Protein AF-A0A952SHN2-F1 (afd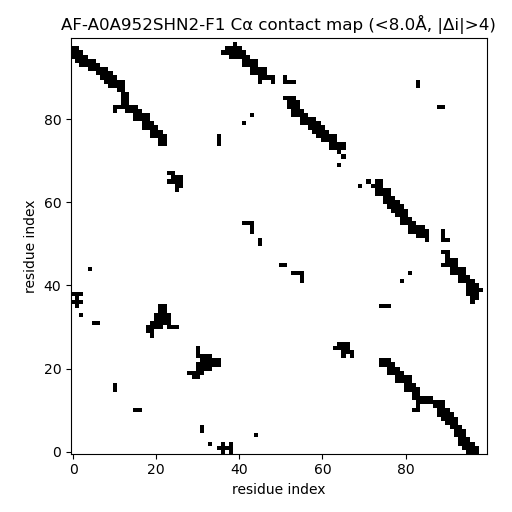b_monomer)

pLDDT: mean 81.98, std 11.98, range [55.75, 97.19]

Radius of gyration: 13.98 Å; Cα contacts (8 Å, |Δi|>4): 248; chains: 1; bounding box: 34×25×33 Å

Sequence (100 aa):
MAFNQVGEFWLAPGQSTRVHIALGGLVNEAEWGGQDFGAQWIMADGIGISPVRLMVSEHTKEKKPIRLHPGSPSPIVYSVTVTNIGNELAHFSIQGGGNV

Structure (mmCIF, N/CA/C/O backbone):
data_AF-A0A952SHN2-F1
#
_entry.id   AF-A0A952SHN2-F1
#
loop_
_atom_site.group_PDB
_atom_site.id
_atom_site.type_symbol
_atom_site.label_atom_id
_atom_site.label_alt_id
_atom_site.label_comp_id
_atom_site.label_asym_id
_atom_site.label_entity_id
_atom_site.label_seq_id
_atom_site.pdbx_PDB_ins_code
_atom_site.Cartn_x
_atom_site.Cartn_y
_atom_site.Cartn_z
_atom_site.occupancy
_atom_site.B_iso_or_equiv
_atom_site.auth_seq_id
_atom_site.auth_comp_id
_atom_site.auth_asym_id
_atom_site.auth_atom_id
_atom_site.pdbx_PDB_model_num
ATOM 1 N N . MET A 1 1 ? 0.763 -14.702 -8.483 1.00 70.88 1 MET A N 1
ATOM 2 C CA . MET A 1 1 ? 0.862 -13.738 -7.362 1.00 70.88 1 MET A CA 1
ATOM 3 C C . MET A 1 1 ? 2.095 -12.888 -7.608 1.00 70.88 1 MET A C 1
ATOM 5 O O . MET A 1 1 ? 3.111 -13.466 -7.967 1.00 70.88 1 MET A O 1
ATOM 9 N N . ALA A 1 2 ? 1.982 -11.560 -7.523 1.00 79.69 2 ALA A N 1
ATOM 10 C CA . ALA A 1 2 ? 3.053 -10.633 -7.897 1.00 79.69 2 ALA A CA 1
ATOM 11 C C . ALA A 1 2 ? 3.946 -10.290 -6.698 1.00 79.69 2 ALA A C 1
ATOM 13 O O . ALA A 1 2 ? 5.162 -10.286 -6.813 1.00 79.69 2 ALA A O 1
ATOM 14 N N . PHE A 1 3 ? 3.353 -10.064 -5.530 1.00 81.06 3 PHE A N 1
ATOM 15 C CA . PHE A 1 3 ? 4.080 -9.929 -4.272 1.00 81.06 3 PHE A CA 1
ATOM 16 C C . PHE A 1 3 ? 3.186 -10.347 -3.104 1.00 81.06 3 PHE A C 1
ATOM 18 O O . PHE A 1 3 ? 1.961 -10.251 -3.186 1.00 81.06 3 PHE A O 1
ATOM 25 N N . ASN A 1 4 ? 3.799 -10.844 -2.032 1.00 84.88 4 ASN A N 1
ATOM 26 C CA . ASN A 1 4 ? 3.098 -11.395 -0.879 1.00 84.88 4 ASN A CA 1
ATOM 27 C C . ASN A 1 4 ? 3.776 -10.970 0.420 1.00 84.88 4 ASN A C 1
ATOM 29 O O . ASN A 1 4 ? 5.003 -10.924 0.461 1.00 84.88 4 ASN A O 1
ATOM 33 N N . GLN A 1 5 ? 2.975 -10.713 1.457 1.00 85.31 5 GLN A N 1
ATOM 34 C CA . GLN A 1 5 ? 3.433 -10.357 2.805 1.00 85.31 5 GLN A CA 1
ATOM 35 C C . GLN A 1 5 ? 4.514 -9.268 2.804 1.00 85.31 5 GLN A C 1
ATOM 37 O O . GLN A 1 5 ? 5.542 -9.361 3.472 1.00 85.31 5 GLN A O 1
ATOM 42 N N . VAL A 1 6 ? 4.288 -8.233 1.997 1.00 84.62 6 VAL A N 1
ATOM 43 C CA . VAL A 1 6 ? 5.217 -7.123 1.858 1.00 84.62 6 VAL A CA 1
ATOM 44 C C . VAL A 1 6 ? 4.998 -6.141 2.995 1.00 84.62 6 VAL A C 1
ATOM 46 O O . VAL A 1 6 ? 3.966 -5.473 3.059 1.00 84.62 6 VAL A O 1
ATOM 49 N N . GLY A 1 7 ? 6.005 -6.031 3.851 1.00 83.62 7 GLY A N 1
ATOM 50 C CA . GLY A 1 7 ? 6.030 -5.088 4.954 1.00 83.62 7 GLY A CA 1
ATOM 51 C C . GLY A 1 7 ? 5.210 -5.470 6.170 1.00 83.62 7 GLY A C 1
ATOM 52 O O . GLY A 1 7 ? 4.358 -6.353 6.130 1.00 83.62 7 GLY A O 1
ATOM 53 N N . GLU A 1 8 ? 5.512 -4.771 7.259 1.00 89.38 8 GLU A N 1
ATOM 54 C CA . GLU A 1 8 ? 4.830 -4.883 8.540 1.00 89.38 8 GLU A CA 1
ATOM 55 C C . GLU A 1 8 ? 4.421 -3.469 8.958 1.00 89.38 8 GLU A C 1
ATOM 57 O O . GLU A 1 8 ? 5.268 -2.596 9.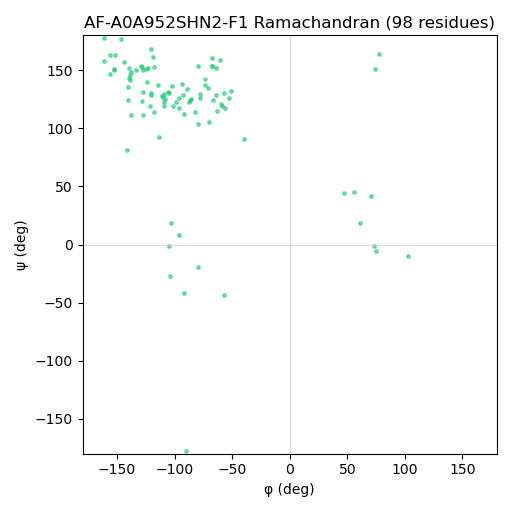172 1.00 89.38 8 GLU A O 1
ATOM 62 N N . PHE A 1 9 ? 3.114 -3.209 8.952 1.00 90.88 9 PHE A N 1
ATOM 63 C CA . PHE A 1 9 ? 2.567 -1.872 9.146 1.00 90.88 9 PHE A CA 1
ATOM 64 C C . PHE A 1 9 ? 1.583 -1.847 10.301 1.00 90.88 9 PHE A C 1
ATOM 66 O O . PHE A 1 9 ? 0.724 -2.721 10.427 1.00 90.88 9 PHE A O 1
ATOM 73 N N . TRP A 1 10 ? 1.658 -0.770 11.078 1.00 93.88 10 TRP A N 1
ATOM 74 C CA . TRP A 1 10 ? 0.709 -0.460 12.134 1.00 93.88 10 TRP A CA 1
ATOM 75 C C . TRP A 1 10 ? 0.053 0.883 11.849 1.00 93.88 10 TRP A C 1
ATOM 77 O O . TRP A 1 10 ? 0.738 1.876 11.607 1.00 93.88 10 TRP A O 1
ATOM 87 N N . LEU A 1 11 ? -1.276 0.915 11.884 1.00 95.25 11 LEU A N 1
ATOM 88 C CA . LEU A 1 11 ? -2.059 2.139 11.727 1.00 95.25 11 LEU A CA 1
ATOM 89 C C . LEU A 1 11 ? -3.043 2.271 12.878 1.00 95.25 11 LEU A C 1
ATOM 91 O O . LEU A 1 11 ? -3.886 1.393 13.080 1.00 95.25 11 LEU A O 1
ATOM 95 N N . ALA A 1 12 ? -2.981 3.384 13.607 1.00 95.56 12 ALA A N 1
ATOM 96 C CA . ALA A 1 12 ? -4.022 3.714 14.573 1.00 95.56 12 ALA A CA 1
ATOM 97 C C . ALA A 1 12 ? -5.351 4.031 13.848 1.00 95.56 12 ALA A C 1
ATOM 99 O O . ALA A 1 12 ? -5.340 4.333 12.649 1.00 95.56 12 ALA A O 1
ATOM 100 N N . PRO A 1 13 ? -6.501 3.973 14.542 1.00 95.56 13 PRO A N 1
ATOM 101 C CA . PRO A 1 13 ? -7.798 4.322 13.962 1.00 95.56 13 PRO A CA 1
ATOM 102 C C . PRO A 1 13 ? -7.783 5.687 13.262 1.00 95.56 13 PRO A C 1
ATOM 104 O O . PRO A 1 13 ? -7.283 6.669 13.812 1.00 95.56 13 PRO A O 1
ATOM 107 N N . GLY A 1 14 ? -8.313 5.749 12.040 1.00 95.62 14 GLY A N 1
ATOM 108 C CA . GLY A 1 14 ? -8.374 6.967 11.226 1.00 95.62 14 GLY A CA 1
ATOM 109 C C . GLY A 1 14 ? -7.049 7.397 10.586 1.00 95.62 14 GLY A C 1
ATOM 110 O O . GLY A 1 14 ? -7.045 8.343 9.798 1.00 95.62 14 GLY A O 1
ATOM 111 N N . GLN A 1 15 ? -5.928 6.729 10.879 1.00 97.19 15 GLN A N 1
ATOM 112 C CA . GLN A 1 15 ? -4.654 7.027 10.229 1.00 97.19 15 GLN A CA 1
ATOM 113 C C . GLN A 1 15 ? -4.564 6.400 8.839 1.00 97.19 15 GLN A C 1
ATOM 115 O O . GLN A 1 15 ? -5.165 5.361 8.552 1.00 97.19 15 GLN A O 1
ATOM 120 N N . SER A 1 16 ? -3.755 7.032 7.991 1.00 95.44 16 SER A N 1
ATOM 121 C CA . SER A 1 16 ? -3.393 6.521 6.677 1.00 95.44 16 SER A CA 1
ATOM 122 C C . SER A 1 16 ? -1.883 6.532 6.475 1.00 95.44 16 SER A C 1
ATOM 124 O O . SER A 1 16 ? -1.163 7.321 7.088 1.00 95.44 16 SER A O 1
ATOM 126 N N . THR A 1 17 ? -1.406 5.639 5.615 1.00 93.12 17 THR A N 1
ATOM 127 C CA . THR A 1 17 ? -0.019 5.608 5.154 1.00 93.12 17 THR A CA 1
ATOM 128 C C . THR A 1 17 ? 0.024 5.318 3.663 1.00 93.12 17 THR A C 1
ATOM 130 O O . THR A 1 17 ? -0.807 4.568 3.144 1.00 93.12 17 THR A O 1
ATOM 133 N N . ARG A 1 18 ? 1.000 5.905 2.968 1.00 91.25 18 ARG A N 1
ATOM 134 C CA . ARG A 1 18 ? 1.271 5.593 1.567 1.00 91.25 18 ARG A CA 1
ATOM 135 C C . ARG A 1 18 ? 2.427 4.610 1.493 1.00 91.25 18 ARG A C 1
ATOM 137 O O . ARG A 1 18 ? 3.512 4.878 2.000 1.00 91.25 18 ARG A O 1
ATOM 144 N N . VAL A 1 19 ? 2.176 3.466 0.870 1.00 87.50 19 VAL A N 1
ATOM 145 C CA . VAL A 1 19 ? 3.153 2.387 0.720 1.00 87.50 19 VAL A CA 1
ATOM 146 C C . VAL A 1 19 ? 3.668 2.372 -0.710 1.00 87.50 19 VAL A C 1
ATOM 148 O O . VAL A 1 19 ? 2.870 2.362 -1.648 1.00 87.50 19 VAL A O 1
ATOM 151 N N . HIS A 1 20 ? 4.992 2.339 -0.866 1.00 86.06 20 HIS A N 1
ATOM 152 C CA . HIS A 1 20 ? 5.677 2.216 -2.151 1.00 86.06 20 HIS A CA 1
ATOM 153 C C . HIS A 1 20 ? 6.340 0.835 -2.266 1.00 86.06 20 HIS A C 1
ATOM 155 O O . HIS A 1 20 ? 7.098 0.412 -1.391 1.00 86.06 20 HIS A O 1
ATOM 161 N N . ILE A 1 21 ? 6.042 0.123 -3.352 1.00 83.19 21 ILE A N 1
ATOM 162 C CA . ILE A 1 21 ? 6.497 -1.246 -3.623 1.00 83.19 21 ILE A CA 1
ATOM 163 C C . ILE A 1 21 ? 7.344 -1.192 -4.893 1.00 83.19 21 ILE A C 1
ATOM 165 O O . ILE A 1 21 ? 6.827 -0.853 -5.961 1.00 83.19 21 ILE A O 1
ATOM 169 N N . ALA A 1 22 ? 8.641 -1.471 -4.774 1.00 75.25 22 ALA A N 1
ATOM 170 C CA . ALA A 1 22 ? 9.617 -1.255 -5.840 1.00 75.25 22 ALA A CA 1
ATOM 171 C C . ALA A 1 22 ? 10.851 -2.152 -5.698 1.00 75.25 22 ALA A C 1
ATOM 173 O O . ALA A 1 22 ? 11.140 -2.672 -4.625 1.00 75.25 22 ALA A O 1
ATOM 174 N N . LEU A 1 23 ? 11.630 -2.291 -6.774 1.00 69.44 23 LEU A N 1
ATOM 175 C CA . LEU A 1 23 ? 12.933 -2.955 -6.726 1.00 69.44 23 LEU A CA 1
ATOM 176 C C . LEU A 1 23 ? 14.059 -1.947 -6.456 1.00 69.44 23 LEU A C 1
ATOM 178 O O . LEU A 1 23 ? 14.428 -1.192 -7.354 1.00 69.44 23 LEU A O 1
ATOM 182 N N . GLY A 1 24 ? 14.677 -2.051 -5.277 1.00 58.06 24 GLY A N 1
ATOM 183 C CA . GLY A 1 24 ? 15.918 -1.356 -4.924 1.00 58.06 24 GLY A CA 1
ATOM 184 C C . GLY A 1 24 ? 15.755 0.142 -4.654 1.00 58.06 24 GLY A C 1
ATOM 185 O O . GLY A 1 24 ? 14.923 0.786 -5.275 1.00 58.06 24 GLY A O 1
ATOM 186 N N . GLY A 1 25 ? 16.628 0.675 -3.786 1.00 65.25 25 GLY A N 1
ATOM 187 C CA . GLY A 1 25 ? 16.603 2.048 -3.256 1.00 65.25 25 GLY A CA 1
ATOM 188 C C . GLY A 1 25 ? 16.233 3.148 -4.261 1.00 65.25 25 GLY A C 1
ATOM 189 O O . GLY A 1 25 ? 17.128 3.713 -4.882 1.00 65.25 25 GLY A O 1
ATOM 190 N N . LEU A 1 26 ? 14.958 3.488 -4.401 1.00 71.38 26 LEU A N 1
ATOM 191 C CA . LEU A 1 26 ? 14.383 4.709 -4.967 1.00 71.38 26 LEU A CA 1
ATOM 192 C C . LEU A 1 26 ? 14.824 5.950 -4.195 1.00 71.38 26 LEU A C 1
ATOM 194 O O . LEU A 1 26 ? 15.242 5.886 -3.046 1.00 71.38 26 LEU A O 1
ATOM 198 N N . VAL A 1 27 ? 14.739 7.118 -4.824 1.00 67.25 27 VAL A N 1
ATOM 199 C CA . VAL A 1 27 ? 15.080 8.415 -4.217 1.00 67.25 27 VAL A CA 1
ATOM 200 C C . VAL A 1 27 ? 13.947 8.893 -3.292 1.00 67.25 27 VAL A C 1
ATOM 202 O O . VAL A 1 27 ? 12.810 8.972 -3.729 1.00 67.25 27 VAL A O 1
ATOM 205 N N . ASN A 1 28 ? 14.270 9.278 -2.048 1.00 69.50 28 ASN A N 1
ATOM 206 C CA . ASN A 1 28 ? 13.367 9.916 -1.065 1.00 69.50 28 ASN A CA 1
ATOM 207 C C . ASN A 1 28 ? 12.119 9.126 -0.617 1.00 69.50 28 ASN A C 1
ATOM 209 O O . ASN A 1 28 ? 11.214 9.720 -0.037 1.00 69.50 28 ASN A O 1
ATOM 213 N N . GLU A 1 29 ? 12.074 7.808 -0.816 1.00 66.44 29 GLU A N 1
ATOM 214 C CA . GLU A 1 29 ? 10.910 6.983 -0.461 1.00 66.44 29 GLU A CA 1
ATOM 215 C C . GLU A 1 29 ? 11.297 5.818 0.460 1.00 66.44 29 GLU A C 1
ATOM 217 O O . GLU A 1 29 ? 12.441 5.359 0.458 1.00 66.44 29 GLU A O 1
ATOM 222 N N . ALA A 1 30 ? 10.347 5.384 1.296 1.00 62.19 30 ALA A N 1
ATOM 223 C CA . ALA A 1 30 ? 10.446 4.137 2.048 1.00 62.19 30 ALA A CA 1
ATOM 224 C C . ALA A 1 30 ? 9.924 3.005 1.157 1.00 62.19 30 ALA A C 1
ATOM 226 O O . ALA A 1 30 ? 8.806 3.087 0.647 1.00 62.19 30 ALA A O 1
ATOM 227 N N . GLU A 1 31 ? 10.737 1.975 0.947 1.00 63.75 31 GLU A N 1
ATOM 228 C CA . GLU A 1 31 ? 10.510 0.979 -0.098 1.00 63.75 31 GLU A CA 1
ATOM 229 C C . GLU A 1 31 ? 10.429 -0.427 0.443 1.00 63.75 31 GLU A C 1
ATOM 231 O O . GLU A 1 31 ? 11.110 -0.792 1.402 1.00 63.75 31 GLU A O 1
ATOM 236 N N . TRP A 1 32 ? 9.682 -1.243 -0.288 1.00 63.81 32 TRP A N 1
ATOM 237 C CA . TRP A 1 32 ? 9.709 -2.677 -0.119 1.00 63.81 32 TRP A CA 1
ATOM 238 C C . TRP A 1 32 ? 10.110 -3.377 -1.414 1.00 63.81 32 TRP A C 1
ATOM 240 O O . TRP A 1 32 ? 9.431 -3.251 -2.434 1.00 63.81 32 TRP A O 1
ATOM 250 N N . GLY A 1 33 ? 11.232 -4.101 -1.324 1.00 58.72 33 GLY A N 1
ATOM 251 C CA . GLY A 1 33 ? 11.931 -4.782 -2.411 1.00 58.72 33 GLY A CA 1
ATOM 252 C C . GLY A 1 33 ? 11.114 -5.887 -3.076 1.00 58.72 33 GLY A C 1
ATOM 253 O O . GLY A 1 33 ? 10.871 -6.925 -2.468 1.00 58.72 33 GLY A O 1
ATOM 254 N N . GLY A 1 34 ? 10.767 -5.709 -4.349 1.00 61.94 34 GLY A N 1
ATOM 255 C CA . GLY A 1 34 ? 10.203 -6.764 -5.196 1.00 61.94 34 GLY A CA 1
ATOM 256 C C . GLY A 1 34 ? 10.447 -6.488 -6.677 1.00 61.94 34 GLY A C 1
ATOM 257 O O . GLY A 1 34 ? 10.495 -5.331 -7.086 1.00 61.94 34 GLY A O 1
ATOM 258 N N . GLN A 1 35 ? 10.630 -7.534 -7.491 1.00 62.81 35 GLN A N 1
ATOM 259 C CA . GLN A 1 35 ? 10.647 -7.379 -8.952 1.00 62.81 35 GLN A CA 1
ATOM 260 C C . GLN A 1 35 ? 9.246 -6.991 -9.455 1.00 62.81 35 GLN A C 1
ATOM 262 O O . GLN A 1 35 ? 8.238 -7.318 -8.827 1.00 62.81 35 GLN A O 1
ATOM 267 N N . ASP A 1 36 ? 9.168 -6.299 -10.596 1.00 67.31 36 ASP A N 1
ATOM 268 C CA . ASP A 1 36 ? 7.877 -6.056 -11.241 1.00 67.31 36 ASP A CA 1
ATOM 269 C C . ASP A 1 36 ? 7.325 -7.362 -11.818 1.00 67.31 36 ASP A C 1
ATOM 271 O O . ASP A 1 36 ? 7.777 -7.839 -12.856 1.00 67.31 36 ASP A O 1
ATOM 275 N N . PHE A 1 37 ? 6.325 -7.920 -11.144 1.00 70.00 37 PHE A N 1
ATOM 276 C CA . PHE A 1 37 ? 5.594 -9.103 -11.595 1.00 70.00 37 PHE A CA 1
ATOM 277 C C . PHE A 1 37 ? 4.210 -8.763 -12.172 1.00 70.00 37 PHE A C 1
ATOM 279 O O . PHE A 1 37 ? 3.344 -9.631 -12.254 1.00 70.00 37 PHE A O 1
ATOM 286 N N . GLY A 1 38 ? 3.967 -7.503 -12.555 1.00 77.69 38 GLY A N 1
ATOM 287 C CA . GLY A 1 38 ? 2.739 -7.115 -13.251 1.00 77.69 38 GLY A CA 1
ATOM 288 C C . GLY A 1 38 ? 1.478 -7.150 -12.382 1.00 77.69 38 GLY A C 1
ATOM 289 O O . GLY A 1 38 ? 0.431 -7.594 -12.849 1.00 77.69 38 GLY A O 1
ATOM 290 N N . ALA A 1 39 ? 1.554 -6.681 -11.131 1.00 83.44 39 ALA A N 1
ATOM 291 C CA . ALA A 1 39 ? 0.385 -6.604 -10.255 1.00 83.44 39 ALA A CA 1
ATOM 292 C C . ALA A 1 39 ? -0.739 -5.756 -10.890 1.00 83.44 39 ALA A C 1
ATOM 294 O O . ALA A 1 39 ? -0.511 -4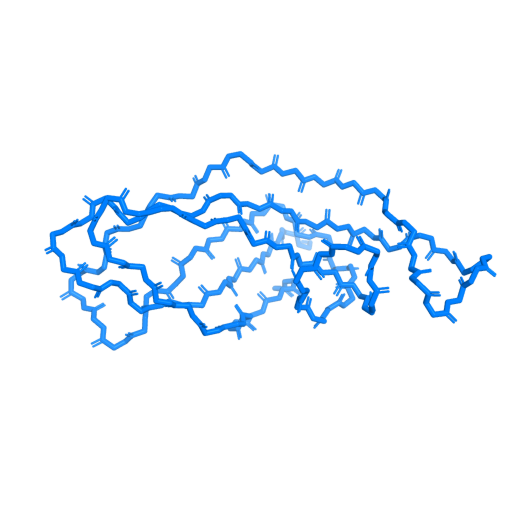.639 -11.357 1.00 83.44 39 ALA A O 1
ATOM 295 N N . GLN A 1 40 ? -1.954 -6.304 -10.899 1.00 83.94 40 GLN A N 1
ATOM 296 C CA . GLN A 1 40 ? -3.195 -5.661 -11.346 1.00 83.94 40 GLN A CA 1
ATOM 297 C C . GLN A 1 40 ? -4.067 -5.237 -10.159 1.00 83.94 40 GLN A C 1
ATOM 299 O O . GLN A 1 40 ? -4.823 -4.276 -10.261 1.00 83.94 40 GLN A O 1
ATOM 304 N N . TRP A 1 41 ? -3.947 -5.933 -9.028 1.00 86.56 41 TRP A N 1
ATOM 305 C CA . TRP A 1 41 ? -4.600 -5.601 -7.769 1.00 86.56 41 TRP A CA 1
ATOM 306 C C . TRP A 1 41 ? -3.584 -5.558 -6.631 1.00 86.56 41 TRP A C 1
ATOM 308 O O . TRP A 1 41 ? -2.542 -6.219 -6.675 1.00 86.56 41 TRP A O 1
ATOM 318 N N . ILE A 1 42 ? -3.906 -4.763 -5.612 1.00 89.50 42 ILE A N 1
ATOM 319 C CA . ILE A 1 42 ? -3.121 -4.589 -4.390 1.00 89.50 42 ILE A CA 1
ATOM 320 C C . ILE A 1 42 ? -4.104 -4.514 -3.228 1.00 89.50 42 ILE A C 1
ATOM 322 O O . ILE A 1 42 ? -5.115 -3.821 -3.323 1.00 89.50 42 ILE A O 1
ATOM 326 N N . MET A 1 43 ? -3.805 -5.214 -2.145 1.00 91.62 43 MET A N 1
ATOM 327 C CA . MET A 1 43 ? -4.644 -5.302 -0.957 1.00 91.62 43 MET A CA 1
ATOM 328 C C . MET A 1 43 ? -3.786 -5.248 0.304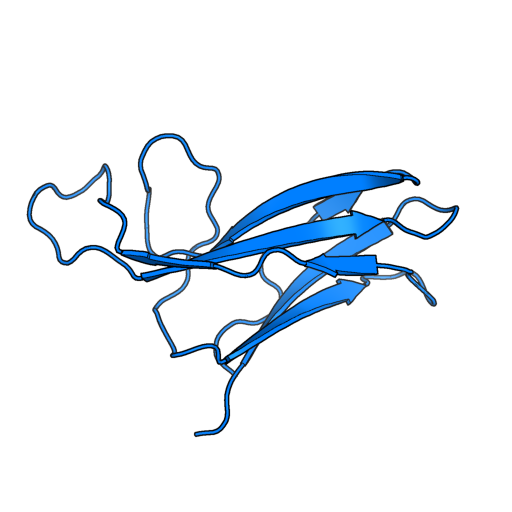 1.00 91.62 43 MET A C 1
ATOM 330 O O . MET A 1 43 ? -2.617 -5.639 0.296 1.00 91.62 43 MET A O 1
ATOM 334 N N . ALA A 1 44 ? -4.384 -4.738 1.376 1.00 91.81 44 ALA A N 1
ATOM 335 C CA . ALA A 1 44 ? -3.820 -4.772 2.713 1.00 91.81 44 ALA A CA 1
ATOM 336 C C . ALA A 1 44 ? -4.412 -5.976 3.454 1.00 91.81 44 ALA A C 1
ATOM 338 O O . ALA A 1 44 ? -5.626 -6.048 3.640 1.00 91.81 44 ALA A O 1
ATOM 339 N N . ASP A 1 45 ? -3.557 -6.922 3.831 1.00 91.00 45 ASP A N 1
ATOM 340 C CA . ASP A 1 45 ? -3.928 -8.161 4.507 1.00 91.00 45 ASP A CA 1
ATOM 341 C C . ASP A 1 45 ? -3.640 -8.056 6.007 1.00 91.00 45 ASP A C 1
ATOM 343 O O . ASP A 1 45 ? -2.501 -7.817 6.416 1.00 91.00 45 ASP A O 1
ATOM 347 N N . GLY A 1 46 ? -4.684 -8.191 6.826 1.00 89.75 46 GLY A N 1
ATOM 348 C CA . GLY A 1 46 ? -4.600 -8.048 8.278 1.00 89.75 46 GLY A CA 1
ATOM 349 C C . GLY A 1 46 ? -3.854 -9.206 8.938 1.00 89.75 46 GLY A C 1
ATOM 350 O O . GLY A 1 46 ? -4.127 -10.369 8.660 1.00 89.75 46 GLY A O 1
ATOM 351 N N . ILE A 1 47 ? -2.950 -8.896 9.867 1.00 89.88 47 ILE A N 1
ATOM 352 C CA . ILE A 1 47 ? -2.150 -9.880 10.601 1.00 89.88 47 ILE A CA 1
ATOM 353 C C . ILE A 1 47 ? -2.624 -9.936 12.054 1.00 89.88 47 ILE A C 1
ATOM 355 O O . ILE A 1 47 ? -2.547 -8.956 12.791 1.00 89.88 47 ILE A O 1
ATOM 359 N N . GLY A 1 48 ? -3.086 -11.110 12.490 1.00 80.56 48 GLY A N 1
ATOM 360 C CA . GLY A 1 48 ? -3.378 -11.394 13.901 1.00 80.56 48 GLY A CA 1
ATOM 361 C C . GLY A 1 48 ? -4.632 -10.727 14.487 1.00 80.56 48 GLY A C 1
ATOM 362 O O . GLY A 1 48 ? -4.949 -10.993 15.643 1.00 80.56 48 GLY A O 1
ATOM 363 N N . ILE A 1 49 ? -5.367 -9.910 13.720 1.00 68.81 49 ILE A N 1
ATOM 364 C CA . ILE A 1 49 ? -6.617 -9.252 14.142 1.00 68.81 49 ILE A CA 1
ATOM 365 C C . ILE A 1 49 ? -7.716 -9.546 13.114 1.00 68.81 49 ILE A C 1
ATOM 367 O O . ILE A 1 49 ? -7.508 -9.370 11.913 1.00 68.81 49 ILE A O 1
ATOM 371 N N . SER A 1 50 ? -8.896 -9.977 13.575 1.00 68.88 50 SER A N 1
ATOM 372 C CA . SER A 1 50 ? -10.052 -10.257 12.714 1.00 68.88 50 SER A CA 1
ATOM 373 C C . SER A 1 50 ? -11.371 -9.784 13.354 1.00 68.88 50 SER A C 1
ATOM 375 O O . SER A 1 50 ? -11.681 -10.237 14.457 1.00 68.88 50 SER A O 1
ATOM 377 N N . PRO A 1 51 ? -12.175 -8.928 12.682 1.00 74.25 51 PRO A N 1
ATOM 378 C CA . PRO A 1 51 ? -11.924 -8.334 11.367 1.00 74.25 51 PRO A CA 1
ATOM 379 C C . PRO A 1 51 ? -11.087 -7.047 11.456 1.00 74.25 51 PRO A C 1
ATOM 381 O O . PRO A 1 51 ? -11.495 -6.076 12.094 1.00 74.25 51 PRO A O 1
ATOM 384 N N . VAL A 1 52 ? -9.964 -6.987 10.734 1.00 85.31 52 VAL A N 1
ATOM 385 C CA . VAL A 1 52 ? -9.290 -5.709 10.458 1.00 85.31 52 VAL A CA 1
ATOM 386 C C . VAL A 1 52 ? -10.102 -4.938 9.408 1.00 85.31 52 VAL A C 1
ATOM 388 O O . VAL A 1 52 ? -10.584 -5.521 8.436 1.00 85.31 52 VAL A O 1
ATOM 391 N N . ARG A 1 53 ? -10.281 -3.625 9.589 1.00 92.62 53 ARG A N 1
ATOM 392 C CA . ARG A 1 53 ? -11.029 -2.777 8.645 1.00 92.62 53 ARG A CA 1
ATOM 393 C C . ARG A 1 53 ? -10.091 -1.782 7.974 1.00 92.62 53 ARG A C 1
ATOM 395 O O . ARG A 1 53 ? -9.848 -0.693 8.490 1.00 92.62 53 ARG A O 1
ATOM 402 N N . LEU A 1 54 ? -9.571 -2.172 6.815 1.00 94.19 54 LEU A N 1
ATOM 403 C CA . LEU A 1 54 ? -8.642 -1.371 6.023 1.00 94.19 54 LEU A CA 1
ATOM 404 C C . LEU A 1 54 ? -9.285 -0.982 4.694 1.00 94.19 54 LEU A C 1
ATOM 406 O O . LEU A 1 54 ? -9.922 -1.800 4.035 1.00 94.19 54 LEU A O 1
ATOM 410 N N . MET A 1 55 ? -9.095 0.273 4.302 1.00 95.25 55 MET A N 1
ATOM 411 C CA . MET A 1 55 ? -9.421 0.771 2.971 1.00 95.25 55 MET A CA 1
ATOM 412 C C . MET A 1 55 ? -8.124 0.960 2.193 1.00 95.25 55 MET A C 1
ATOM 414 O O . MET A 1 55 ? -7.193 1.586 2.696 1.00 95.25 55 MET A O 1
ATOM 418 N N . VAL A 1 56 ? -8.078 0.441 0.970 1.00 94.62 56 VAL A N 1
ATOM 419 C CA . VAL 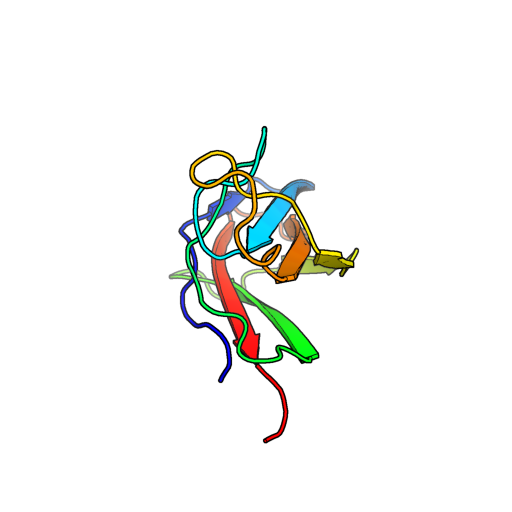A 1 56 ? -6.968 0.657 0.037 1.00 94.62 56 VAL A CA 1
ATOM 420 C C . VAL A 1 56 ? -7.457 1.568 -1.084 1.00 94.62 56 VAL A C 1
ATOM 422 O O . VAL A 1 56 ? -8.520 1.330 -1.657 1.00 94.62 56 VAL A O 1
ATOM 425 N N . SER A 1 57 ? -6.712 2.633 -1.366 1.00 95.31 57 SER A N 1
ATOM 426 C CA . SER A 1 57 ? -7.067 3.645 -2.362 1.00 95.31 57 SER A CA 1
ATOM 427 C C . SER A 1 57 ? -5.832 4.222 -3.061 1.00 95.31 57 SER A C 1
ATOM 429 O O . SER A 1 57 ? -4.693 3.897 -2.730 1.00 95.31 57 SER A O 1
ATOM 431 N N . GLU A 1 58 ? -6.059 5.105 -4.040 1.00 93.44 58 GLU A N 1
ATOM 432 C CA . GLU A 1 58 ? -5.007 5.901 -4.702 1.00 93.44 58 GLU A CA 1
ATOM 433 C C . GLU A 1 58 ? -3.877 5.061 -5.319 1.00 93.44 58 GLU A C 1
ATOM 435 O O . GLU A 1 58 ? -2.685 5.361 -5.168 1.00 93.44 58 GLU A O 1
ATOM 440 N N . HIS A 1 59 ? -4.277 4.000 -6.020 1.00 91.25 59 HIS A N 1
ATOM 441 C CA . HIS A 1 59 ? -3.375 3.104 -6.728 1.00 91.25 59 HIS A CA 1
ATOM 442 C C . HIS A 1 59 ? -2.643 3.847 -7.846 1.00 91.25 59 HIS A C 1
ATOM 444 O O . HIS A 1 59 ? -3.258 4.482 -8.702 1.00 91.25 59 HIS A O 1
ATOM 450 N N . THR A 1 60 ? -1.322 3.723 -7.864 1.00 89.44 60 THR A N 1
ATOM 451 C CA . THR A 1 60 ? -0.462 4.264 -8.922 1.00 89.44 60 THR A CA 1
ATOM 452 C C . THR A 1 60 ? 0.547 3.216 -9.360 1.00 89.44 60 THR A C 1
ATOM 454 O O . THR A 1 60 ? 0.940 2.353 -8.571 1.00 89.44 60 THR A O 1
ATOM 457 N N . LYS A 1 61 ? 0.940 3.292 -10.633 1.00 87.19 61 LYS A N 1
ATOM 458 C CA . LYS A 1 61 ? 1.963 2.458 -11.257 1.00 87.19 61 LYS A CA 1
ATOM 459 C C . LYS A 1 61 ? 2.821 3.355 -12.136 1.00 87.19 61 LYS A C 1
ATOM 461 O O . LYS A 1 61 ? 2.338 3.861 -13.147 1.00 87.19 61 LYS A O 1
ATOM 466 N N . GLU A 1 62 ? 4.073 3.560 -11.760 1.00 85.81 62 GLU A N 1
ATOM 467 C CA . GLU A 1 62 ? 4.954 4.510 -12.442 1.00 85.81 62 GLU A CA 1
ATOM 468 C C . GLU A 1 62 ? 6.400 4.020 -12.504 1.00 85.81 62 GLU A C 1
ATOM 470 O O . GLU A 1 62 ? 6.816 3.176 -11.719 1.00 85.81 62 GLU A O 1
ATOM 475 N N . LYS A 1 63 ? 7.180 4.533 -13.460 1.00 84.00 63 LYS A N 1
ATOM 476 C CA . LYS A 1 63 ? 8.624 4.278 -13.530 1.00 84.00 63 LYS A CA 1
ATOM 477 C C . LYS A 1 63 ? 9.352 5.319 -12.688 1.00 84.00 63 LYS A C 1
ATOM 479 O O . LYS A 1 63 ? 9.224 6.505 -12.982 1.00 84.00 63 LYS A O 1
ATOM 484 N N . LYS A 1 64 ? 10.149 4.895 -11.703 1.00 80.12 64 LYS A N 1
ATOM 485 C CA . LYS A 1 64 ? 10.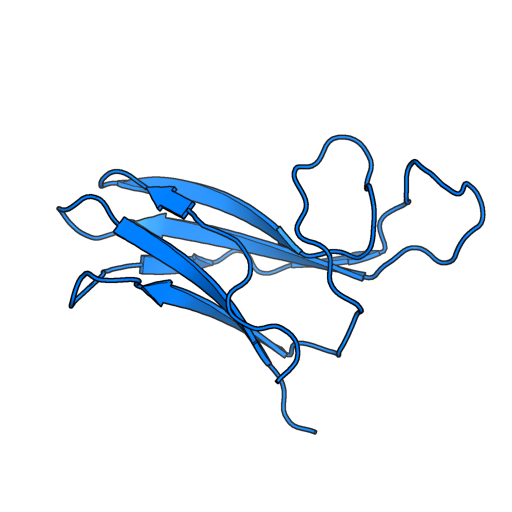970 5.811 -10.883 1.00 80.12 64 LYS A CA 1
ATOM 486 C C . LYS A 1 64 ? 12.466 5.545 -11.035 1.00 80.12 64 LYS A C 1
ATOM 488 O O . LYS A 1 64 ? 12.851 4.425 -11.351 1.00 80.12 64 LYS A O 1
ATOM 493 N N . PRO A 1 65 ? 13.335 6.548 -10.837 1.00 75.44 65 PRO A N 1
ATOM 494 C CA . PRO A 1 65 ? 14.782 6.344 -10.830 1.00 75.44 65 PRO A CA 1
ATOM 495 C C . PRO A 1 65 ? 15.262 5.641 -9.544 1.00 75.44 65 PRO A C 1
ATOM 497 O O . PRO A 1 65 ? 14.784 5.943 -8.451 1.00 75.44 65 PRO A O 1
ATOM 500 N N . ILE A 1 66 ? 16.256 4.750 -9.664 1.00 73.19 66 ILE A N 1
ATOM 501 C CA . ILE A 1 66 ? 16.951 4.113 -8.525 1.00 73.19 66 ILE A CA 1
ATOM 502 C C . ILE A 1 66 ? 18.144 4.990 -8.104 1.00 73.19 66 ILE A C 1
ATOM 504 O O . ILE A 1 66 ? 18.940 5.378 -8.959 1.00 73.19 66 ILE A O 1
ATOM 508 N N . ARG A 1 67 ? 18.330 5.246 -6.797 1.00 67.44 67 ARG A N 1
ATOM 509 C CA . ARG A 1 67 ? 19.504 5.952 -6.228 1.00 67.44 67 ARG A CA 1
ATOM 510 C C . ARG A 1 67 ? 20.829 5.278 -6.576 1.00 67.44 67 ARG A C 1
ATOM 512 O O . ARG A 1 67 ? 21.802 5.959 -6.871 1.00 67.44 67 ARG A O 1
ATOM 519 N N . LEU A 1 68 ? 20.879 3.950 -6.480 1.00 60.28 68 LEU A N 1
ATOM 520 C CA . LEU A 1 68 ? 22.130 3.186 -6.467 1.00 60.28 68 LEU A CA 1
ATOM 521 C C . LEU A 1 68 ? 22.754 2.957 -7.852 1.00 60.28 68 LEU A C 1
ATOM 523 O O . LEU A 1 68 ? 23.943 2.672 -7.922 1.00 60.28 68 LEU A O 1
ATOM 527 N N . HIS A 1 69 ? 21.989 3.082 -8.942 1.00 62.91 69 HIS A N 1
ATOM 528 C CA . HIS A 1 69 ? 22.493 2.826 -10.297 1.00 62.91 69 HIS A CA 1
ATOM 529 C C . HIS A 1 69 ? 21.923 3.828 -11.316 1.00 62.91 69 HIS A C 1
ATOM 531 O O . HIS A 1 69 ? 20.962 3.512 -12.027 1.00 62.91 69 HIS A O 1
ATOM 537 N N . PRO A 1 70 ? 22.497 5.042 -11.411 1.00 57.84 70 PRO A N 1
ATOM 538 C CA . PRO A 1 70 ? 22.167 5.986 -12.474 1.00 57.84 70 PRO A CA 1
ATOM 539 C C . PRO A 1 70 ? 22.393 5.327 -13.848 1.00 57.84 70 PRO A C 1
ATOM 541 O O . PRO A 1 70 ? 23.509 4.924 -14.161 1.00 57.84 70 PRO A O 1
ATOM 544 N N . GLY A 1 71 ? 21.334 5.176 -14.651 1.00 61.00 71 GLY A N 1
ATOM 545 C CA . GLY A 1 71 ? 21.378 4.520 -15.969 1.00 61.00 71 GLY A CA 1
ATOM 546 C C . GLY A 1 71 ? 20.821 3.090 -16.018 1.00 61.00 71 GLY A C 1
ATOM 547 O O . GLY A 1 71 ? 20.595 2.574 -17.111 1.00 61.00 71 GLY A O 1
ATOM 548 N N . SER A 1 72 ? 20.533 2.464 -14.871 1.00 65.31 72 SER A N 1
ATOM 549 C CA . SER A 1 72 ? 19.762 1.215 -14.841 1.00 65.31 72 SER A CA 1
ATOM 550 C C . SER A 1 72 ? 18.309 1.447 -15.272 1.00 65.31 72 SER A C 1
ATOM 552 O O . SER A 1 72 ? 17.786 2.551 -15.089 1.00 65.31 72 SER A O 1
ATOM 554 N N . PRO A 1 73 ? 17.623 0.420 -15.812 1.00 71.19 73 PRO A N 1
ATOM 555 C CA . PRO A 1 73 ? 16.203 0.517 -16.123 1.00 71.19 73 PRO A CA 1
ATOM 556 C C . PRO A 1 73 ? 15.419 0.990 -14.895 1.00 71.19 73 PRO A C 1
ATOM 558 O O . PRO A 1 73 ? 15.528 0.395 -13.824 1.00 71.19 73 PRO A O 1
ATOM 561 N N . SER A 1 74 ? 14.635 2.060 -15.050 1.00 76.38 74 SER A N 1
ATOM 562 C CA . SER A 1 74 ? 13.753 2.556 -13.991 1.00 76.38 74 SER A CA 1
ATOM 563 C C . SER A 1 74 ? 12.769 1.456 -13.576 1.00 76.38 74 SER A C 1
ATOM 565 O O . SER A 1 74 ? 12.000 1.006 -14.436 1.00 76.38 74 SER A O 1
ATOM 567 N N . PRO A 1 75 ? 12.765 1.007 -12.307 1.00 78.25 75 PRO A N 1
ATOM 568 C CA . PRO A 1 75 ? 11.819 0.019 -11.833 1.00 78.25 75 PRO A CA 1
ATOM 569 C C . PRO A 1 75 ? 10.412 0.586 -11.908 1.00 78.25 75 PRO A C 1
ATOM 571 O O . PRO A 1 75 ? 10.181 1.796 -11.803 1.00 78.25 75 PRO A O 1
ATOM 574 N N . ILE A 1 76 ? 9.470 -0.329 -12.073 1.00 81.56 76 ILE A N 1
ATOM 575 C CA . ILE A 1 76 ? 8.064 -0.033 -11.887 1.00 81.56 76 ILE A CA 1
ATOM 576 C C . ILE A 1 76 ? 7.791 -0.012 -10.389 1.00 81.56 76 ILE A C 1
ATOM 578 O O . ILE A 1 76 ? 8.102 -0.960 -9.671 1.00 81.56 76 ILE A O 1
ATOM 582 N N . VAL A 1 77 ? 7.214 1.093 -9.945 1.00 84.62 77 VAL A N 1
ATOM 583 C CA . VAL A 1 77 ? 6.820 1.350 -8.571 1.00 84.62 77 VAL A CA 1
ATOM 584 C C . VAL A 1 7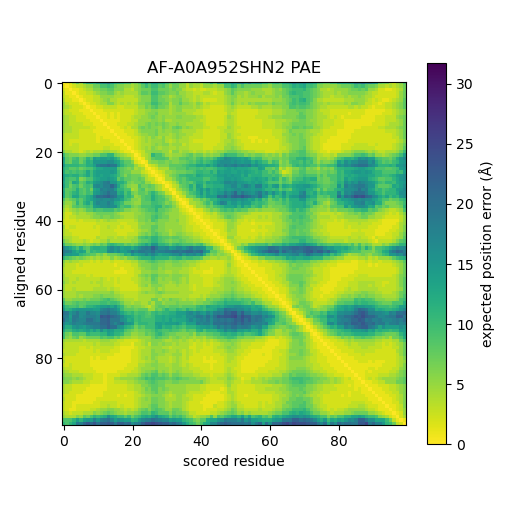7 ? 5.312 1.310 -8.513 1.00 84.62 77 VAL A C 1
ATOM 586 O O . VAL A 1 77 ? 4.630 2.062 -9.213 1.00 84.62 77 VAL A O 1
ATOM 589 N N . TYR A 1 78 ? 4.799 0.429 -7.667 1.00 86.06 78 TYR A N 1
ATOM 590 C CA . TYR A 1 78 ? 3.397 0.427 -7.295 1.00 86.06 78 TYR A CA 1
ATOM 591 C C . TYR A 1 78 ? 3.244 1.235 -6.018 1.00 86.06 78 TYR A C 1
ATOM 593 O O . TYR A 1 78 ? 4.067 1.132 -5.109 1.00 86.06 78 TYR A O 1
ATOM 601 N N . SER A 1 79 ? 2.213 2.065 -5.925 1.00 88.00 79 SER A N 1
ATOM 602 C CA . SER A 1 79 ? 1.921 2.752 -4.667 1.00 88.00 79 SER A CA 1
ATOM 603 C C . SER A 1 79 ? 0.443 2.781 -4.373 1.00 88.00 79 SER A C 1
ATOM 605 O O . SER A 1 79 ? -0.365 2.959 -5.285 1.00 88.00 79 SER A O 1
ATOM 607 N N . VAL A 1 80 ? 0.119 2.607 -3.097 1.00 91.12 80 VAL A N 1
ATOM 608 C CA . VAL A 1 80 ? -1.245 2.604 -2.573 1.00 91.12 80 VAL A CA 1
ATOM 609 C C . VAL A 1 80 ? -1.293 3.372 -1.269 1.00 91.12 80 VAL A C 1
ATOM 611 O O . VAL A 1 80 ? -0.334 3.366 -0.497 1.00 91.12 80 VAL A O 1
ATOM 614 N N . THR A 1 81 ? -2.424 4.008 -1.016 1.00 94.56 81 THR A N 1
ATOM 615 C CA . THR A 1 81 ? -2.742 4.586 0.283 1.00 94.56 81 THR A CA 1
ATOM 616 C C . THR A 1 81 ? -3.591 3.577 1.044 1.00 94.56 81 THR A C 1
ATOM 618 O O . THR A 1 81 ? -4.598 3.092 0.529 1.00 94.56 81 THR A O 1
ATOM 621 N N . VAL A 1 82 ? -3.164 3.233 2.255 1.00 94.88 82 VAL A N 1
ATOM 622 C CA . VAL A 1 82 ? -3.905 2.356 3.161 1.00 94.88 82 VAL A CA 1
ATOM 623 C C . VAL A 1 82 ? -4.398 3.179 4.332 1.00 94.88 82 VAL A C 1
ATOM 625 O O . VAL A 1 82 ? -3.604 3.848 4.990 1.00 94.88 82 VAL A O 1
ATOM 628 N N . THR A 1 83 ? -5.694 3.097 4.606 1.00 96.75 83 THR A N 1
ATOM 629 C CA . THR A 1 83 ? -6.354 3.816 5.695 1.00 96.75 83 THR A CA 1
ATOM 630 C C . THR A 1 83 ? -7.005 2.824 6.643 1.00 96.75 83 THR A C 1
ATOM 632 O O . THR A 1 83 ? -7.763 1.951 6.214 1.00 96.75 83 THR A O 1
ATOM 635 N N . ASN A 1 84 ? -6.755 2.981 7.941 1.00 95.88 84 ASN A N 1
ATOM 636 C CA . ASN A 1 84 ? -7.489 2.253 8.964 1.00 95.88 84 ASN A CA 1
ATOM 637 C C . ASN A 1 84 ? -8.846 2.922 9.204 1.00 95.88 84 ASN A C 1
ATOM 639 O O . ASN A 1 84 ? -8.936 3.966 9.847 1.00 95.88 84 ASN A O 1
ATOM 643 N N . ILE A 1 85 ? -9.899 2.304 8.670 1.00 95.75 85 ILE A N 1
ATOM 644 C CA . ILE A 1 85 ? -11.296 2.736 8.832 1.00 95.75 85 ILE A CA 1
ATOM 645 C C . ILE A 1 85 ? -12.002 1.984 9.975 1.00 95.75 85 ILE A C 1
ATOM 647 O O . ILE A 1 85 ? -13.222 2.061 10.123 1.00 95.75 85 ILE A O 1
ATOM 651 N N . GLY A 1 86 ? -11.250 1.198 10.748 1.00 92.56 86 GLY A N 1
ATOM 652 C CA . GLY A 1 86 ? -11.699 0.543 11.969 1.00 92.56 86 GLY A CA 1
ATOM 653 C C . GLY A 1 86 ? -11.486 1.396 13.217 1.00 92.56 86 GLY A C 1
ATOM 654 O O . GLY A 1 86 ? -10.995 2.520 13.158 1.00 92.56 86 GLY A O 1
ATOM 655 N N . ASN A 1 87 ? -11.846 0.814 14.363 1.00 92.31 87 ASN A N 1
ATOM 656 C CA . ASN A 1 87 ? -11.749 1.458 15.678 1.00 92.31 87 ASN A CA 1
ATOM 657 C C . ASN A 1 87 ? -10.574 0.936 16.524 1.00 92.31 87 ASN A C 1
ATOM 659 O O . ASN A 1 87 ? -10.374 1.405 17.640 1.00 92.31 87 ASN A O 1
ATOM 663 N N . GLU A 1 88 ? -9.802 -0.022 16.012 1.00 91.62 88 GLU A N 1
ATOM 664 C CA . GLU A 1 88 ? -8.674 -0.654 16.708 1.00 91.62 88 GLU A CA 1
ATOM 665 C C . GLU A 1 88 ? -7.367 -0.422 15.945 1.00 91.62 88 GLU A C 1
ATOM 667 O O . GLU A 1 88 ? -7.389 -0.090 14.759 1.00 91.62 88 GLU A O 1
ATOM 672 N N . LEU A 1 89 ? -6.223 -0.597 16.615 1.00 92.94 89 LEU A N 1
ATOM 673 C CA . LEU A 1 89 ? -4.914 -0.595 15.957 1.00 92.94 89 LEU A CA 1
ATOM 674 C C . LEU A 1 89 ? -4.876 -1.717 14.912 1.00 92.94 89 LEU A C 1
ATOM 676 O O . LEU A 1 89 ? -5.029 -2.884 15.257 1.00 92.94 89 LEU A O 1
ATOM 680 N N . ALA A 1 90 ? -4.653 -1.374 13.646 1.00 93.50 90 ALA A N 1
ATOM 681 C CA . ALA A 1 90 ? -4.547 -2.354 12.575 1.00 93.50 90 ALA A CA 1
ATOM 682 C C . ALA A 1 90 ? -3.088 -2.755 12.372 1.00 93.50 90 ALA A C 1
ATOM 684 O O . ALA A 1 90 ? -2.242 -1.885 12.176 1.00 93.50 90 ALA A O 1
ATOM 685 N N . HIS A 1 91 ? -2.823 -4.060 12.368 1.00 94.19 91 HIS A N 1
ATOM 686 C CA . HIS A 1 91 ? -1.560 -4.649 11.939 1.00 94.19 91 HIS A CA 1
ATOM 687 C C . HIS A 1 91 ? -1.781 -5.349 10.593 1.00 94.19 91 HIS A C 1
ATOM 689 O O . HIS A 1 91 ? -2.710 -6.151 10.477 1.00 94.19 91 HIS A O 1
ATOM 695 N N . PHE A 1 92 ? -0.996 -5.021 9.564 1.00 92.88 92 PHE A N 1
ATOM 696 C CA . PHE A 1 92 ? -1.181 -5.578 8.221 1.00 92.88 92 PHE A CA 1
ATOM 697 C C . PHE A 1 92 ? 0.110 -5.663 7.402 1.00 92.88 92 PHE A C 1
ATOM 699 O O . PHE A 1 92 ? 1.094 -4.979 7.681 1.00 92.88 92 PHE A O 1
ATOM 706 N N . SER A 1 93 ? 0.052 -6.472 6.345 1.00 91.81 93 SER A N 1
ATOM 707 C CA . SER A 1 93 ? 1.032 -6.521 5.254 1.00 91.81 93 SER A CA 1
ATOM 708 C C . SER A 1 93 ? 0.364 -6.222 3.914 1.00 91.81 93 SER A C 1
ATOM 710 O O . SER A 1 93 ? -0.862 -6.190 3.810 1.00 91.81 93 SER A O 1
ATOM 712 N N . ILE A 1 94 ? 1.157 -5.990 2.872 1.00 90.06 94 ILE A N 1
ATOM 713 C CA . ILE A 1 94 ? 0.648 -5.755 1.522 1.00 90.06 94 ILE A CA 1
ATOM 714 C C . ILE A 1 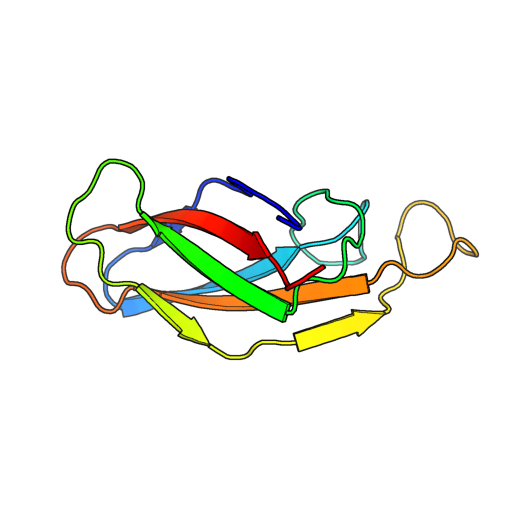94 ? 0.794 -7.005 0.656 1.00 90.06 94 ILE A C 1
ATOM 716 O O . ILE A 1 94 ? 1.835 -7.665 0.631 1.00 90.06 94 ILE A O 1
ATOM 720 N N . GLN A 1 95 ? -0.253 -7.302 -0.105 1.00 89.19 95 GLN A N 1
ATOM 721 C CA . GLN A 1 95 ? -0.268 -8.361 -1.105 1.00 89.19 95 GLN A CA 1
ATOM 722 C C . GLN A 1 95 ? -0.730 -7.808 -2.443 1.00 89.19 95 GLN A C 1
ATOM 724 O O . GLN A 1 95 ? -1.517 -6.862 -2.513 1.00 89.19 95 GLN A O 1
ATOM 729 N N . GLY A 1 96 ? -0.242 -8.409 -3.519 1.00 88.19 96 GLY A N 1
ATOM 730 C CA . GLY A 1 96 ? -0.598 -8.009 -4.866 1.00 88.19 96 GLY A CA 1
ATOM 731 C C . GLY A 1 96 ? -0.491 -9.156 -5.846 1.00 88.19 96 GLY A C 1
ATOM 732 O O . GLY A 1 96 ? 0.323 -10.078 -5.726 1.00 88.19 96 GLY A O 1
ATOM 733 N N . GLY A 1 97 ? -1.319 -9.088 -6.871 1.00 86.88 97 GLY A N 1
ATOM 734 C CA . GLY A 1 97 ? -1.382 -10.106 -7.899 1.00 86.88 97 GLY A CA 1
ATOM 735 C C . GLY A 1 97 ? -2.048 -9.592 -9.154 1.00 86.88 97 GLY A C 1
ATOM 736 O O . GLY A 1 97 ? -2.475 -8.446 -9.242 1.00 86.88 97 GLY A O 1
ATOM 737 N N . GLY A 1 98 ? -2.099 -10.455 -10.151 1.00 78.69 98 GLY A N 1
ATOM 738 C CA . GLY A 1 98 ? -2.759 -10.227 -11.423 1.00 78.69 98 GLY A CA 1
ATOM 739 C C . GLY A 1 98 ? -2.991 -11.576 -12.081 1.00 78.69 98 GLY A C 1
ATOM 740 O O . GLY A 1 98 ? -2.332 -12.556 -11.710 1.00 78.69 98 GLY A O 1
ATOM 741 N N . ASN A 1 99 ? -3.948 -11.634 -13.004 1.00 59.50 99 ASN A N 1
ATOM 742 C C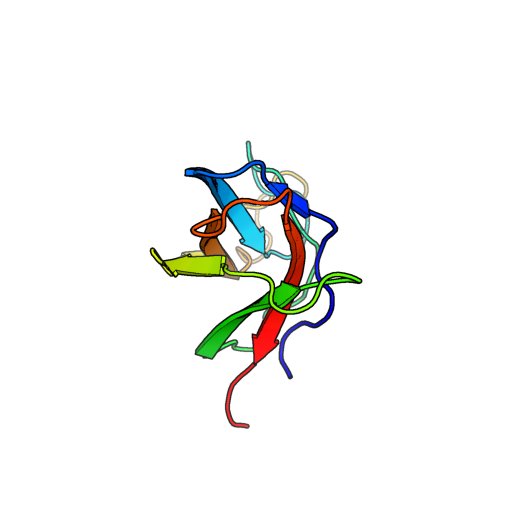A . ASN A 1 99 ? -4.112 -12.826 -13.824 1.00 59.50 99 ASN A CA 1
ATOM 743 C C . ASN A 1 99 ? -2.890 -12.968 -14.734 1.00 59.50 99 ASN A C 1
ATOM 745 O O . ASN A 1 99 ? -2.546 -12.028 -15.455 1.00 59.50 99 ASN A O 1
ATOM 749 N N . VAL A 1 100 ? -2.249 -14.133 -14.638 1.00 55.75 100 VAL A N 1
ATOM 750 C CA . VAL A 1 100 ? -1.371 -14.687 -15.675 1.00 55.75 100 VAL A CA 1
ATOM 751 C C . VAL A 1 100 ? -2.216 -15.253 -16.804 1.00 55.75 100 VAL A C 1
ATOM 753 O O . VAL A 1 100 ? -3.292 -15.814 -16.494 1.00 55.75 100 VAL A O 1
#

Nearest PDB structures (foldseek):
  7w1d-assembly1_C  TM=4.019E-01  e=2.568E+00  Klebsiella phage NTUH-K2044-K1-1
  7r3n-assembly2_D  TM=3.777E-01  e=3.738E+00  Mus musculus
  7r3n-assembly1_A  TM=3.807E-01  e=6.389E+00  Mus musculus
  6pnp-assembly1_B  TM=2.006E-01  e=4.887E+00  Rattus norvegicus

Secondary structure (DSSP, 8-state):
--EEEEEEEEE-TT-EEEEEEESS-BSSS-EEE------SEEEEEESS-TT--EEEEEEEEEE--BSS-TTSPPPEEEEEEEEE-SSS-EEEEEEEE---

Solvent-accessible surface area (backbone atoms only — not comparable to full-atom values): 5780 Å² total; per-residue (Å²): 116,36,47,68,73,47,64,84,43,78,32,49,53,74,34,69,50,77,50,39,40,25,50,61,62,46,69,98,62,74,74,43,78,40,72,81,58,67,59,75,46,74,46,76,45,58,53,98,49,85,86,59,44,71,46,74,45,77,75,45,80,45,74,44,65,42,64,86,45,86,86,57,84,53,37,53,30,40,31,36,34,42,31,25,78,35,89,53,75,38,41,31,22,34,34,27,23,44,89,128

Mean predicted aligned error: 6.42 Å

Foldseek 3Di:
DQDPQFDKDKDAAFDKDKAKEKDAAFPPDDYTHGAGPPFPDKDWAFDPDPPFAKDKDDWDWDFGDHPPDDPPGGIIMIMIMITRNDNGITITGMDTDDDD